Protein AF-A0A352JPI7-F1 (afdb_monomer)

Mean predicted aligned error: 11.84 Å

Foldseek 3Di:
DVQCVPVPRNVVVVVVVCVVVVVVVVVVVVVCCVPPVVVLVVVLPDPLDDPPVLVVVCVVPPDDDDPPVSVVVSNVVNVCSVLQVVLLCLLPPPVDDLDDPSVVSVVVNVVSVVVVVVVVVVVVVCVVVVVVVVVVCCCVPVPVNVDD

Secondary structure (DSSP, 8-state):
-GGGGSTTTGGGGHHHHHHHHHHHHHHHHHHHIIIIIHHHHHHHS--S--HHHHHHHHTT-SS---TTHHHHHHHHHHHHHHHHHHHHHHHH-TTS---THHHHHHHHHHHHHHHHHHHHHHHHHHHHHHHHHHHHHIIIIIIT-S--

pLDDT: mean 80.57, std 12.33, range [48.84, 96.25]

Sequence (148 aa):
MLLRLAPGIGWISRWPLAVVVGSTAGLYMVTYFQSNFLSQLQNTIIPIVDVNRINNLASTSAQGGLTADLWFAAYLGNFVLIFGTLAGLIYFYFSKEHKGALGGAAKVGIYFLMVTFGASFGYTVMSRMSLLIGRLYFLFGDWLHLIK

Solvent-accessible surface area (backbone atoms only — not comparable to full-atom values): 8356 Å² total; per-r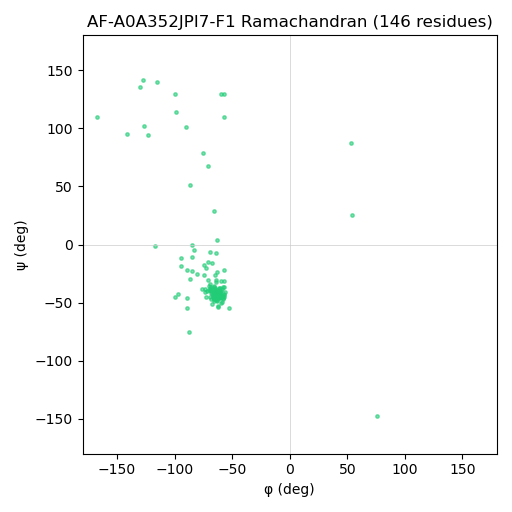esidue (Å²): 110,76,51,57,78,41,89,89,53,31,71,63,44,50,55,62,50,50,51,52,52,51,52,51,50,51,53,48,49,53,49,45,47,64,59,51,50,47,47,52,51,55,68,66,71,54,73,82,79,48,72,66,62,53,55,56,54,63,70,67,48,96,62,95,72,58,86,57,58,59,50,50,51,51,45,50,49,48,50,49,49,54,54,47,50,51,20,38,49,53,48,68,45,81,90,55,83,74,59,66,74,61,30,54,43,19,53,52,12,50,55,52,49,53,52,51,53,51,50,55,54,47,53,57,53,50,53,54,51,51,53,50,50,54,52,48,46,45,48,37,26,77,69,64,62,80,44,132

Structure (mmCIF, N/CA/C/O backbone):
data_AF-A0A352JPI7-F1
#
_entry.id   AF-A0A352JPI7-F1
#
loop_
_atom_site.group_PDB
_atom_site.id
_atom_site.type_symbol
_atom_site.label_atom_id
_atom_site.label_alt_id
_atom_site.label_comp_id
_atom_site.label_asym_id
_atom_site.label_entity_id
_atom_site.label_seq_id
_atom_site.pdbx_PDB_ins_code
_atom_site.Cartn_x
_atom_site.Cartn_y
_atom_site.Cartn_z
_atom_site.occupancy
_atom_site.B_iso_or_equiv
_atom_site.auth_seq_id
_atom_site.auth_comp_id
_atom_site.auth_asym_id
_atom_site.auth_atom_id
_atom_site.pdbx_PDB_model_num
ATOM 1 N N . MET A 1 1 ? -32.573 3.582 12.866 1.00 62.06 1 MET A N 1
ATOM 2 C CA . MET A 1 1 ? -32.238 5.019 12.725 1.00 62.06 1 MET A CA 1
ATOM 3 C C . MET A 1 1 ? -33.405 5.936 13.093 1.00 62.06 1 MET A C 1
ATOM 5 O O . MET A 1 1 ? -33.169 6.885 13.826 1.00 62.06 1 MET A O 1
ATOM 9 N N . LEU A 1 2 ? -34.649 5.624 12.705 1.00 67.81 2 LEU A N 1
ATOM 10 C CA . LEU A 1 2 ? -35.842 6.425 13.049 1.00 67.81 2 LEU A CA 1
ATOM 11 C C . LEU A 1 2 ? -36.082 6.609 14.565 1.00 67.81 2 LEU A C 1
ATOM 13 O O . LEU A 1 2 ? -36.418 7.698 15.006 1.00 67.81 2 LEU A O 1
ATOM 17 N N . LEU A 1 3 ? -35.802 5.594 15.391 1.00 66.12 3 LEU A N 1
ATOM 18 C CA . LEU A 1 3 ? -35.972 5.654 16.856 1.00 66.12 3 LEU A CA 1
ATOM 19 C C . LEU A 1 3 ? -34.987 6.586 17.589 1.00 66.12 3 LEU A C 1
ATOM 21 O O . LEU A 1 3 ? -35.139 6.807 18.785 1.00 66.12 3 LEU A O 1
ATOM 25 N N . ARG A 1 4 ? -33.987 7.149 16.896 1.00 66.19 4 ARG A N 1
ATOM 26 C CA . ARG A 1 4 ? -33.073 8.149 17.476 1.00 66.19 4 ARG A CA 1
ATOM 27 C C . ARG A 1 4 ? -33.741 9.523 17.638 1.00 66.19 4 ARG A C 1
ATOM 29 O O . ARG A 1 4 ? -33.244 10.334 18.408 1.00 66.19 4 ARG A O 1
ATOM 36 N N . LEU A 1 5 ? -34.856 9.766 16.940 1.00 72.94 5 LEU A N 1
ATOM 37 C CA . LEU A 1 5 ? -35.658 10.991 17.056 1.00 72.94 5 LEU A CA 1
ATOM 38 C C . LEU A 1 5 ? -36.462 11.063 18.366 1.00 72.94 5 LEU A C 1
ATOM 40 O O . LEU A 1 5 ? -36.831 12.155 18.781 1.00 72.94 5 LEU A O 1
ATOM 44 N N . ALA A 1 6 ? -36.703 9.931 19.040 1.00 78.62 6 ALA A N 1
ATOM 45 C CA . ALA A 1 6 ? -37.376 9.889 20.336 1.00 78.62 6 ALA A CA 1
ATOM 46 C C . ALA A 1 6 ? -36.336 9.780 21.477 1.00 78.62 6 ALA A C 1
ATOM 48 O O . ALA A 1 6 ? -35.658 8.751 21.586 1.00 78.62 6 ALA A O 1
ATOM 49 N N . PRO A 1 7 ? -36.201 10.797 22.351 1.00 73.00 7 PRO A N 1
ATOM 50 C CA . PRO A 1 7 ? -35.098 10.899 23.316 1.00 73.00 7 PRO A CA 1
ATOM 51 C C . PRO A 1 7 ? -35.057 9.774 24.365 1.00 73.00 7 PRO A C 1
ATOM 53 O O . PRO A 1 7 ? -33.983 9.466 24.873 1.00 73.00 7 PRO A O 1
ATOM 56 N N . GLY A 1 8 ? -36.182 9.106 24.652 1.00 80.50 8 GLY A N 1
ATOM 57 C CA . GLY A 1 8 ? -36.245 8.016 25.638 1.00 80.50 8 GLY A CA 1
ATOM 58 C C . GLY A 1 8 ? -35.869 6.620 25.116 1.00 80.50 8 GLY A C 1
ATOM 59 O O . GLY A 1 8 ? -35.473 5.761 25.898 1.00 80.50 8 GLY A O 1
ATOM 60 N N . ILE A 1 9 ? -35.967 6.369 23.803 1.00 84.12 9 ILE A N 1
ATOM 61 C CA . ILE A 1 9 ? -35.872 5.006 23.224 1.00 84.12 9 ILE A CA 1
ATOM 62 C C . ILE A 1 9 ? -34.658 4.872 22.279 1.00 84.12 9 ILE A C 1
ATOM 64 O O . ILE A 1 9 ? -34.340 3.794 21.773 1.00 84.12 9 ILE A O 1
ATOM 68 N N . GLY A 1 10 ? -33.891 5.950 22.090 1.00 77.69 10 GLY A N 1
ATOM 69 C CA . GLY A 1 10 ? -32.751 5.992 21.169 1.00 77.69 10 GLY A CA 1
ATOM 70 C C . GLY A 1 10 ? -31.651 4.949 21.424 1.00 77.69 10 GLY A C 1
ATOM 71 O O . GLY A 1 10 ? -30.925 4.598 20.486 1.00 77.69 10 GLY A O 1
ATOM 72 N N . TRP A 1 11 ? -31.543 4.406 22.645 1.00 83.44 11 TRP A N 1
ATOM 73 C CA . TRP A 1 11 ? -30.564 3.369 23.003 1.00 83.44 11 TRP A CA 1
ATOM 74 C C . TRP A 1 11 ? -30.783 2.053 22.242 1.00 83.44 11 TRP A C 1
ATOM 76 O O . TRP A 1 11 ? -29.806 1.409 21.861 1.00 83.44 11 TRP A O 1
ATOM 86 N N . ILE A 1 12 ? -32.034 1.707 21.917 1.00 85.88 12 ILE A N 1
ATOM 87 C CA . ILE A 1 12 ? -32.373 0.495 21.155 1.00 85.88 12 ILE A CA 1
ATOM 88 C C . ILE A 1 12 ? -31.781 0.559 19.743 1.00 85.88 12 ILE A C 1
ATOM 90 O O . ILE A 1 12 ? -31.365 -0.457 19.196 1.00 85.88 12 ILE A O 1
ATOM 94 N N . SER A 1 13 ? -31.634 1.759 19.165 1.00 84.38 13 SER A N 1
ATOM 95 C CA . SER A 1 13 ? -31.041 1.913 17.829 1.00 84.38 13 SER A CA 1
ATOM 96 C C . SER A 1 13 ? -29.549 1.559 17.759 1.00 84.38 13 SER A C 1
ATOM 98 O O . SER A 1 13 ? -29.038 1.335 16.661 1.00 84.38 13 SER A O 1
ATOM 100 N N . ARG A 1 14 ? 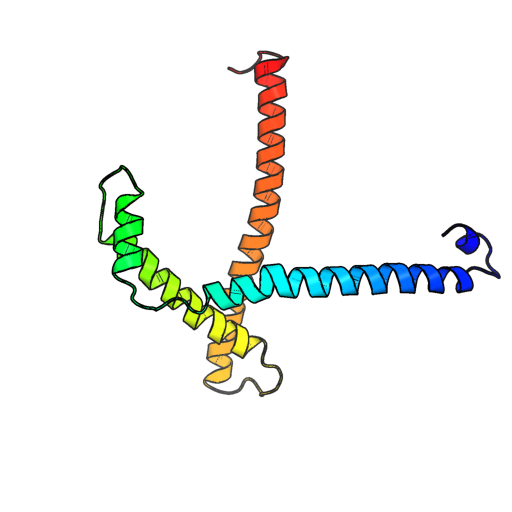-28.857 1.469 18.906 1.00 85.50 14 ARG A N 1
ATOM 101 C CA . ARG A 1 14 ? -27.436 1.096 18.970 1.00 85.50 14 ARG A CA 1
ATOM 102 C C . ARG A 1 14 ? -27.213 -0.378 18.642 1.00 85.50 14 ARG A C 1
ATOM 104 O O . ARG A 1 14 ? -26.191 -0.700 18.052 1.00 85.50 14 ARG A O 1
ATOM 111 N N . TRP A 1 15 ? -28.174 -1.247 18.954 1.00 90.06 15 TRP A N 1
ATOM 112 C CA . TRP A 1 15 ? -28.063 -2.687 18.710 1.00 90.06 15 TRP A CA 1
ATOM 113 C C . TRP A 1 15 ? -28.061 -3.036 17.214 1.00 90.06 15 TRP A C 1
ATOM 115 O O . TRP A 1 15 ? -27.102 -3.665 16.770 1.00 90.06 15 TRP A O 1
ATOM 125 N N . PRO A 1 16 ? -29.017 -2.561 16.388 1.00 89.94 16 PRO A N 1
ATOM 126 C CA . PRO A 1 16 ? -28.947 -2.760 14.943 1.00 89.94 16 PRO A CA 1
ATOM 127 C C . PRO A 1 16 ? -27.694 -2.139 14.320 1.00 89.94 16 PRO A C 1
ATOM 129 O O . PRO A 1 16 ? -27.106 -2.729 13.424 1.00 89.94 16 PRO A O 1
ATOM 132 N N . LEU A 1 17 ? -27.256 -0.967 14.799 1.00 86.69 17 LEU A N 1
ATOM 133 C CA . LEU A 1 17 ? -26.034 -0.329 14.299 1.00 86.69 17 LEU A CA 1
ATOM 134 C C . LEU A 1 17 ? -24.787 -1.157 14.620 1.00 86.69 17 LEU A C 1
ATOM 136 O O . LEU A 1 17 ? -23.947 -1.335 13.744 1.00 86.69 17 LEU A O 1
ATOM 140 N N . ALA A 1 18 ? -24.683 -1.697 15.834 1.00 90.88 18 ALA A N 1
ATOM 141 C CA . ALA A 1 18 ? -23.586 -2.577 16.218 1.00 90.88 18 ALA A CA 1
ATOM 142 C C . ALA A 1 18 ? -23.571 -3.859 15.373 1.00 90.88 18 ALA A C 1
ATOM 144 O O . ALA A 1 18 ? -22.508 -4.265 14.914 1.00 90.88 18 ALA A O 1
ATOM 145 N N . VAL A 1 19 ? -24.740 -4.451 15.100 1.00 93.69 19 VAL A N 1
ATOM 146 C CA . VAL A 1 19 ? -24.852 -5.638 14.237 1.00 93.69 19 VAL A CA 1
ATOM 147 C C . VAL A 1 19 ? -24.456 -5.317 12.798 1.00 93.69 19 VAL A C 1
ATOM 149 O O . VAL A 1 19 ? -23.678 -6.060 12.208 1.00 93.69 19 VAL A O 1
ATOM 152 N N . VAL A 1 20 ? -24.929 -4.207 12.227 1.00 93.12 20 VAL A N 1
ATOM 153 C CA . VAL A 1 20 ? -24.576 -3.809 10.854 1.00 93.12 20 VAL A CA 1
ATOM 154 C C . VAL A 1 20 ? -23.083 -3.506 10.742 1.00 93.12 20 VAL A C 1
ATOM 156 O O . VAL A 1 20 ? -22.428 -4.030 9.847 1.00 93.12 20 VAL A O 1
ATOM 159 N N . VAL A 1 21 ? -22.515 -2.719 11.658 1.00 93.38 21 VAL A N 1
ATOM 160 C CA . VAL A 1 21 ? -21.082 -2.382 11.631 1.00 93.38 21 VAL A CA 1
ATOM 161 C C . VAL A 1 21 ? -20.224 -3.620 11.890 1.00 93.38 21 VAL A C 1
ATOM 163 O O . VAL A 1 21 ? -19.258 -3.836 11.167 1.00 93.38 21 VAL A O 1
ATOM 1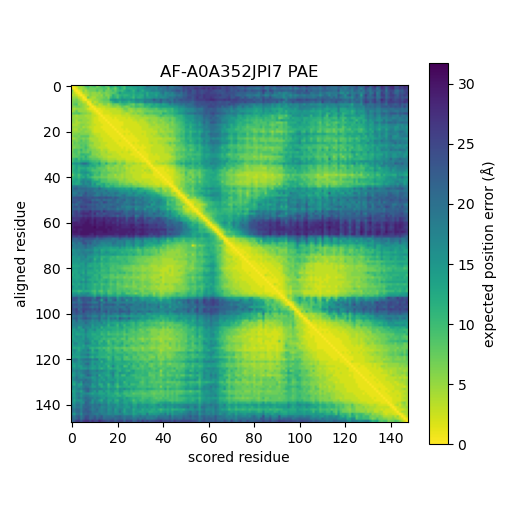66 N N . GLY A 1 22 ? -20.591 -4.459 12.861 1.00 94.94 22 GLY A N 1
ATOM 167 C CA . GLY A 1 22 ? -19.861 -5.683 13.191 1.00 94.94 22 GLY A CA 1
ATOM 168 C C . GLY A 1 22 ? -19.895 -6.716 12.065 1.00 94.94 22 GLY A C 1
ATOM 169 O O . GLY A 1 22 ? -18.847 -7.227 11.676 1.00 94.94 22 GLY A O 1
ATOM 170 N N . SER A 1 23 ? -21.074 -6.975 11.488 1.00 93.81 23 SER A N 1
ATOM 171 C CA . SER A 1 23 ? -21.213 -7.888 10.342 1.00 93.81 23 SER A CA 1
ATOM 172 C C . SER A 1 23 ? -20.455 -7.373 9.123 1.00 93.81 23 SER A C 1
ATOM 174 O O . SER A 1 23 ? -19.696 -8.126 8.522 1.00 93.81 23 SER A O 1
ATOM 176 N N . THR A 1 24 ? -20.581 -6.083 8.808 1.00 94.12 24 THR A N 1
ATOM 177 C CA . THR A 1 24 ? -19.895 -5.458 7.671 1.00 94.12 24 THR A CA 1
ATOM 178 C C . THR A 1 24 ? -18.376 -5.474 7.856 1.00 94.12 24 THR A C 1
ATOM 180 O O . THR A 1 24 ? -17.655 -5.872 6.944 1.00 94.12 24 THR A O 1
ATOM 183 N N . ALA A 1 25 ? -17.869 -5.111 9.038 1.00 92.69 25 ALA A N 1
ATOM 184 C CA . ALA A 1 25 ? -16.438 -5.150 9.340 1.00 92.69 25 ALA A CA 1
ATOM 185 C C . ALA A 1 25 ? -15.876 -6.579 9.296 1.00 92.69 25 ALA A C 1
ATOM 187 O O . ALA A 1 25 ? -14.798 -6.783 8.742 1.00 92.69 25 ALA A O 1
ATOM 188 N N . GLY A 1 26 ? -16.613 -7.567 9.814 1.00 92.25 26 GLY A N 1
ATOM 189 C CA . GLY A 1 26 ? -16.223 -8.977 9.748 1.00 92.25 26 GLY A CA 1
ATOM 190 C C . GLY A 1 26 ? -16.157 -9.504 8.311 1.00 92.25 26 GLY A C 1
ATOM 191 O O . GLY A 1 26 ? -15.165 -10.121 7.925 1.00 92.25 26 GLY A O 1
ATOM 192 N N . LEU A 1 27 ? -17.169 -9.201 7.492 1.00 92.19 27 LEU A N 1
ATOM 193 C CA . LEU A 1 27 ? -17.207 -9.588 6.076 1.00 92.19 27 LEU A CA 1
ATOM 194 C C . LEU A 1 27 ? -16.064 -8.948 5.282 1.00 92.19 27 LEU A C 1
ATOM 196 O O . LEU A 1 27 ? -15.374 -9.637 4.526 1.00 92.19 27 LEU A O 1
ATOM 200 N N . TYR A 1 28 ? -15.819 -7.650 5.486 1.00 90.56 28 TYR A N 1
ATOM 201 C CA . TYR A 1 28 ? -14.691 -6.971 4.855 1.00 90.56 28 TYR A CA 1
ATOM 202 C C . TYR A 1 28 ? -13.360 -7.548 5.323 1.00 90.56 28 TYR A C 1
ATOM 204 O O . TYR A 1 28 ? -12.523 -7.831 4.475 1.00 90.56 28 TYR A O 1
ATOM 212 N N . MET A 1 29 ? -13.166 -7.790 6.621 1.00 91.81 29 MET A N 1
ATOM 213 C CA . MET A 1 29 ? -11.938 -8.393 7.144 1.00 91.81 29 MET A CA 1
ATOM 214 C C . MET A 1 29 ? -11.616 -9.700 6.412 1.00 91.81 29 MET A C 1
ATOM 216 O O . MET A 1 29 ? -10.542 -9.807 5.827 1.00 91.81 29 MET A O 1
ATOM 220 N N . VAL A 1 30 ? -12.554 -10.652 6.362 1.00 91.69 30 VAL A N 1
ATOM 221 C CA . VAL A 1 30 ? -12.341 -11.940 5.674 1.00 91.69 30 VAL A CA 1
ATOM 222 C C . VAL A 1 30 ? -12.051 -11.734 4.188 1.00 91.69 30 VAL A C 1
ATOM 224 O O . VAL A 1 30 ? -11.100 -12.312 3.663 1.00 91.69 30 VAL A O 1
ATOM 227 N N . THR A 1 31 ? -12.813 -10.859 3.529 1.00 86.50 31 THR A N 1
ATOM 228 C CA . THR A 1 31 ? -12.619 -10.548 2.106 1.00 86.50 31 THR A CA 1
ATOM 229 C C . THR A 1 31 ? -11.217 -9.992 1.856 1.00 86.50 31 THR A C 1
ATOM 231 O O . THR A 1 31 ? -10.497 -10.519 1.015 1.00 86.50 31 THR A O 1
ATOM 234 N N . TYR A 1 32 ? -10.780 -8.990 2.626 1.00 87.06 32 TYR A N 1
ATOM 235 C CA . TYR A 1 32 ? -9.450 -8.387 2.505 1.00 87.06 32 TYR A CA 1
ATOM 236 C C . TYR A 1 32 ? -8.326 -9.369 2.858 1.00 87.06 32 TYR A C 1
ATOM 238 O O . TYR A 1 32 ? -7.291 -9.353 2.188 1.00 87.06 32 TYR A O 1
ATOM 246 N N . PHE A 1 33 ? -8.512 -10.243 3.851 1.00 85.62 33 PHE A N 1
ATOM 247 C CA . PHE A 1 33 ? -7.535 -11.285 4.179 1.00 85.62 33 PHE A CA 1
ATOM 248 C C . PHE A 1 33 ? -7.358 -12.274 3.025 1.00 85.62 33 PHE A C 1
ATOM 250 O O . PHE A 1 33 ? -6.234 -12.567 2.616 1.00 85.62 33 PHE A O 1
ATOM 257 N N . GLN A 1 34 ? -8.460 -12.766 2.467 1.00 85.06 34 GLN A N 1
ATOM 258 C CA . GLN A 1 34 ? -8.403 -13.752 1.396 1.00 85.06 34 GLN A CA 1
ATOM 259 C C . GLN A 1 34 ? -7.921 -13.141 0.075 1.00 85.06 34 GLN A C 1
ATOM 261 O O . GLN A 1 34 ? -7.137 -13.769 -0.633 1.00 85.06 34 GLN A O 1
ATOM 266 N N . SER A 1 35 ? -8.363 -11.928 -0.264 1.00 80.00 35 SER A N 1
ATOM 267 C CA . SER A 1 35 ? -8.081 -11.334 -1.573 1.00 80.00 35 SER A CA 1
ATOM 268 C C . SER A 1 35 ? -6.777 -10.543 -1.602 1.00 80.00 35 SER A C 1
ATOM 270 O O . SER A 1 35 ? -5.993 -10.685 -2.536 1.00 80.00 35 SER A O 1
ATOM 272 N N . ASN A 1 36 ? -6.532 -9.696 -0.599 1.00 84.31 36 ASN A N 1
ATOM 273 C CA . ASN A 1 36 ? -5.434 -8.730 -0.621 1.00 84.31 36 ASN A CA 1
ATOM 274 C C . ASN A 1 36 ? -4.231 -9.216 0.181 1.00 84.31 36 ASN A C 1
ATOM 276 O O . ASN A 1 36 ? -3.110 -9.140 -0.305 1.00 84.31 36 ASN A O 1
ATOM 280 N N . PHE A 1 37 ? -4.439 -9.746 1.385 1.00 84.06 37 PHE A N 1
ATOM 281 C CA . PHE A 1 37 ? -3.321 -10.216 2.202 1.00 84.06 37 PHE A CA 1
ATOM 282 C C . PHE A 1 37 ? -2.674 -11.469 1.602 1.00 84.06 37 PHE A C 1
ATOM 284 O O . PHE A 1 37 ? -1.454 -11.525 1.460 1.00 84.06 37 PHE A O 1
ATOM 291 N N . LEU A 1 38 ? -3.481 -12.446 1.174 1.00 85.94 38 LEU A N 1
ATOM 292 C CA . LEU A 1 38 ? -2.954 -13.674 0.578 1.00 85.94 38 LEU A CA 1
ATOM 293 C C . LEU A 1 38 ? -2.233 -13.413 -0.754 1.00 85.94 38 LEU A C 1
ATOM 295 O O . LEU A 1 38 ? -1.165 -13.973 -0.985 1.00 85.94 38 LEU A O 1
ATOM 299 N N . SER A 1 39 ? -2.761 -12.519 -1.596 1.00 85.50 39 S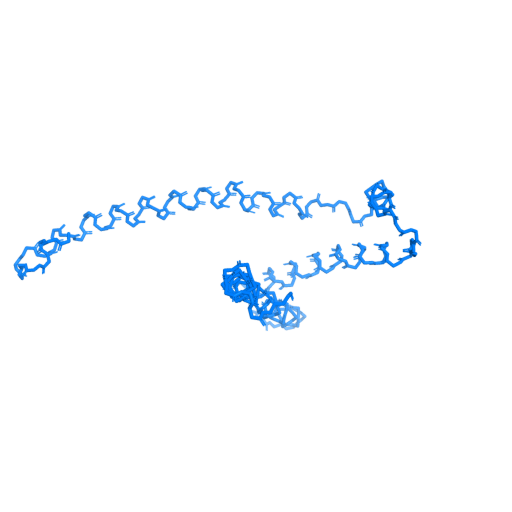ER A N 1
ATOM 300 C CA . SER A 1 39 ? -2.087 -12.127 -2.841 1.00 85.50 39 SER A CA 1
ATOM 301 C C . SER A 1 39 ? -0.804 -11.335 -2.584 1.00 85.50 39 SER A C 1
ATOM 303 O O . SER A 1 39 ? 0.195 -11.565 -3.259 1.00 85.50 39 SER A O 1
ATOM 305 N N . GLN A 1 40 ? -0.773 -10.457 -1.576 1.00 83.62 40 GLN A N 1
ATOM 306 C CA . GLN A 1 40 ? 0.449 -9.746 -1.177 1.00 83.62 40 GLN A CA 1
ATOM 307 C C . GLN A 1 40 ? 1.524 -10.698 -0.642 1.00 83.62 40 GLN A C 1
ATOM 309 O O . GLN A 1 40 ? 2.696 -10.550 -0.993 1.00 83.62 40 GLN A O 1
ATOM 314 N N . LEU A 1 41 ? 1.139 -11.708 0.144 1.00 85.50 41 LEU A N 1
ATOM 315 C CA . LEU A 1 41 ? 2.059 -12.758 0.583 1.00 85.50 41 LEU A CA 1
ATOM 316 C C . LEU A 1 41 ? 2.598 -13.562 -0.601 1.00 85.50 41 LEU A C 1
ATOM 318 O O . LEU A 1 41 ? 3.810 -13.713 -0.723 1.00 85.50 41 LEU A O 1
ATOM 322 N N . GLN A 1 42 ? 1.726 -14.020 -1.502 1.00 83.81 42 GLN A N 1
ATOM 323 C CA . GLN A 1 42 ? 2.139 -14.744 -2.710 1.00 83.81 42 GLN A CA 1
ATOM 324 C C . GLN A 1 42 ? 3.105 -13.914 -3.566 1.00 83.81 42 GLN A C 1
ATOM 326 O O . GLN A 1 42 ? 4.136 -14.423 -3.995 1.00 83.81 42 GLN A O 1
ATOM 331 N N . ASN A 1 43 ? 2.826 -12.620 -3.741 1.00 79.81 43 ASN A N 1
ATOM 332 C CA . ASN A 1 43 ? 3.680 -11.697 -4.492 1.00 79.81 43 ASN A CA 1
ATOM 333 C C . ASN A 1 43 ? 5.000 -11.357 -3.780 1.00 79.81 43 ASN A C 1
ATOM 335 O O . ASN A 1 43 ? 5.911 -10.831 -4.411 1.00 79.81 43 ASN A O 1
ATOM 339 N N . THR A 1 44 ? 5.125 -11.656 -2.486 1.00 80.94 44 THR A N 1
ATOM 340 C CA . THR A 1 44 ? 6.383 -11.507 -1.738 1.00 80.94 44 THR A CA 1
ATOM 341 C C . THR A 1 44 ? 7.233 -12.783 -1.806 1.00 80.94 44 THR A C 1
ATOM 343 O O . THR A 1 44 ? 8.453 -12.716 -1.677 1.00 80.94 44 THR A O 1
ATOM 346 N N . ILE A 1 45 ? 6.624 -13.943 -2.085 1.00 79.25 45 ILE A N 1
ATOM 347 C CA . ILE A 1 45 ? 7.313 -15.226 -2.324 1.00 79.25 45 ILE A CA 1
ATOM 348 C C . ILE A 1 45 ? 7.699 -15.320 -3.813 1.00 79.25 45 ILE A C 1
ATOM 350 O O . ILE A 1 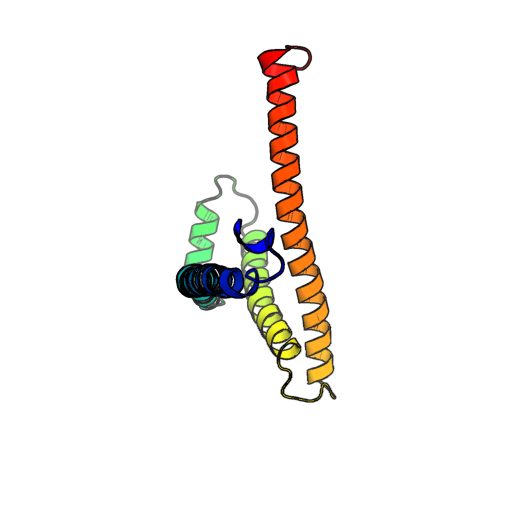45 ? 7.373 -16.277 -4.512 1.00 79.25 45 ILE A O 1
ATOM 354 N N . ILE A 1 46 ? 8.361 -14.288 -4.339 1.00 70.31 46 ILE A N 1
ATOM 355 C CA . ILE A 1 46 ? 8.921 -14.324 -5.694 1.00 70.31 46 ILE A CA 1
ATOM 356 C C . ILE A 1 46 ? 10.419 -14.633 -5.581 1.00 70.31 46 ILE A C 1
ATOM 358 O O . ILE A 1 46 ? 11.115 -13.978 -4.801 1.00 70.31 46 ILE A O 1
ATOM 362 N N . PRO A 1 47 ? 10.944 -15.619 -6.336 1.00 68.44 47 PRO A N 1
ATOM 363 C CA . PRO A 1 47 ? 12.378 -15.875 -6.388 1.00 68.44 47 PRO A CA 1
ATOM 364 C C . PRO A 1 47 ? 13.141 -14.620 -6.829 1.00 68.44 47 PRO A C 1
ATOM 366 O O . PRO A 1 47 ? 12.821 -13.999 -7.840 1.00 68.44 47 PRO A O 1
ATOM 369 N N . ILE A 1 48 ? 14.168 -14.261 -6.051 1.00 66.19 48 ILE A N 1
ATOM 370 C CA . ILE A 1 48 ? 14.963 -13.031 -6.222 1.00 66.19 48 ILE A CA 1
ATOM 371 C C . ILE A 1 48 ? 15.585 -12.966 -7.622 1.00 66.19 48 ILE A C 1
ATOM 373 O O . ILE A 1 48 ? 15.660 -11.895 -8.223 1.00 66.19 48 ILE A O 1
ATOM 377 N N . VAL A 1 49 ? 15.992 -14.128 -8.139 1.00 66.94 49 VAL A N 1
ATOM 378 C CA . VAL A 1 49 ? 16.570 -14.302 -9.468 1.00 66.94 49 VAL A CA 1
ATOM 379 C C . VAL A 1 49 ? 15.780 -15.384 -10.190 1.00 66.94 49 VAL A C 1
ATOM 381 O O . VAL A 1 49 ? 15.957 -16.571 -9.933 1.00 66.94 49 VAL A O 1
ATOM 384 N N . ASP A 1 50 ? 14.896 -14.963 -11.089 1.00 66.88 50 ASP A N 1
ATOM 385 C CA . ASP A 1 50 ? 14.156 -15.861 -11.970 1.00 66.88 50 ASP A CA 1
ATOM 386 C C . ASP A 1 50 ? 14.412 -15.465 -13.420 1.00 66.88 50 ASP A C 1
ATOM 388 O O . ASP A 1 50 ? 13.770 -14.579 -13.989 1.00 66.88 50 ASP A O 1
ATOM 392 N N . VAL A 1 51 ? 15.400 -16.136 -14.008 1.00 65.12 51 VAL A N 1
ATOM 393 C CA . VAL A 1 51 ? 15.837 -15.921 -15.391 1.00 65.12 51 VAL A CA 1
ATOM 394 C C . VAL A 1 51 ? 14.681 -16.172 -16.367 1.00 65.12 51 VAL A C 1
ATOM 396 O O . VAL A 1 51 ? 14.562 -15.481 -17.377 1.00 65.12 51 VAL A O 1
ATOM 399 N N . ASN A 1 52 ? 13.765 -17.090 -16.042 1.00 67.50 52 ASN A N 1
ATOM 400 C CA . ASN A 1 52 ? 12.626 -17.408 -16.897 1.00 67.50 52 ASN A CA 1
ATOM 401 C C . ASN A 1 52 ? 11.574 -16.293 -16.863 1.00 67.50 52 ASN A C 1
ATOM 403 O O . ASN A 1 52 ? 11.061 -15.920 -17.917 1.00 67.50 52 ASN A O 1
ATOM 407 N N . ARG A 1 53 ? 11.279 -15.695 -15.700 1.00 63.81 53 ARG A N 1
ATOM 408 C CA . ARG A 1 53 ? 10.354 -14.542 -15.616 1.00 63.81 53 ARG A CA 1
ATOM 409 C C . ARG A 1 53 ? 10.847 -13.341 -16.416 1.00 63.81 53 ARG A C 1
ATOM 411 O O . ARG A 1 53 ? 10.047 -12.701 -17.092 1.00 63.81 53 ARG A O 1
ATOM 418 N N . ILE A 1 54 ? 12.145 -13.049 -16.364 1.00 61.34 54 ILE A N 1
ATOM 419 C CA . ILE A 1 54 ? 12.702 -11.875 -17.046 1.00 61.34 54 ILE A CA 1
ATOM 420 C C . ILE A 1 54 ? 12.748 -12.093 -18.566 1.00 61.34 54 ILE A C 1
ATOM 422 O O . ILE A 1 54 ? 12.380 -11.196 -19.326 1.00 61.34 54 ILE A O 1
ATOM 426 N N . ASN A 1 55 ? 13.074 -13.310 -19.014 1.00 63.88 55 ASN A N 1
ATOM 427 C CA . ASN A 1 55 ? 13.012 -13.679 -20.431 1.00 63.88 55 ASN A CA 1
ATOM 428 C C . ASN A 1 55 ? 11.584 -13.578 -21.009 1.00 63.88 55 ASN A C 1
ATOM 430 O O . ASN A 1 55 ? 11.420 -13.113 -22.133 1.00 63.88 55 ASN A O 1
ATOM 434 N N . ASN A 1 56 ? 10.551 -13.939 -20.236 1.00 63.25 56 ASN A N 1
ATOM 435 C CA . ASN A 1 56 ? 9.144 -13.814 -20.654 1.00 63.25 56 ASN A CA 1
ATOM 436 C C . ASN A 1 56 ? 8.620 -12.358 -20.635 1.00 63.25 56 ASN A C 1
ATOM 438 O O . ASN A 1 56 ? 7.699 -12.003 -21.377 1.00 63.25 56 ASN A O 1
ATOM 442 N N . LEU A 1 57 ? 9.204 -11.490 -19.802 1.00 60.84 57 LEU A N 1
ATOM 443 C CA . LEU A 1 57 ? 8.878 -10.060 -19.775 1.00 60.84 57 LEU A CA 1
ATOM 444 C C . LEU A 1 57 ? 9.511 -9.330 -20.970 1.00 60.84 57 LEU A C 1
ATOM 446 O O . LEU A 1 57 ? 8.853 -8.509 -21.608 1.00 60.84 57 LEU A O 1
ATOM 450 N N . ALA A 1 58 ? 10.739 -9.712 -21.334 1.00 57.12 58 ALA A N 1
ATOM 451 C CA . ALA A 1 58 ? 11.440 -9.220 -22.520 1.00 57.12 58 ALA A CA 1
ATOM 452 C C . ALA A 1 58 ? 10.755 -9.618 -23.844 1.00 57.12 58 ALA A C 1
ATOM 454 O O . ALA A 1 58 ? 10.880 -8.898 -24.831 1.00 57.12 58 ALA A O 1
ATOM 455 N N . SER A 1 59 ? 10.003 -10.726 -23.877 1.00 53.47 59 SER A N 1
ATOM 456 C CA . SER A 1 59 ? 9.252 -11.163 -25.065 1.00 53.47 59 SER A CA 1
ATOM 457 C C . SER A 1 59 ? 7.870 -10.514 -25.222 1.00 53.47 59 SER A C 1
ATOM 459 O O . SER A 1 59 ? 7.257 -10.660 -26.275 1.00 53.47 59 SER A O 1
ATOM 461 N N . THR A 1 60 ? 7.362 -9.808 -24.203 1.00 55.78 60 THR A N 1
ATOM 462 C CA . THR A 1 60 ? 6.021 -9.180 -24.230 1.00 55.78 60 THR A CA 1
ATOM 463 C C . THR A 1 60 ? 6.060 -7.713 -2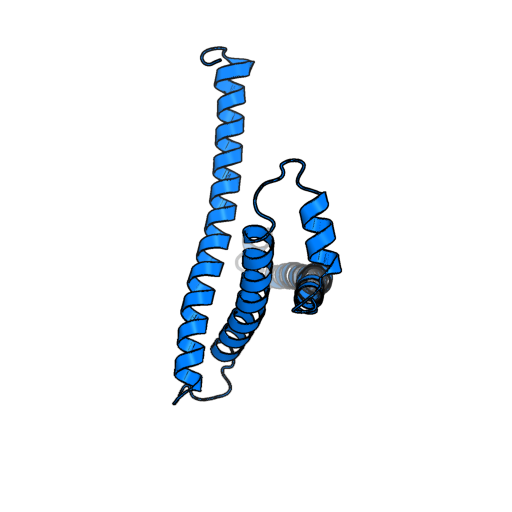4.682 1.00 55.78 60 THR A C 1
ATOM 465 O O . THR A 1 60 ? 5.054 -7.164 -25.128 1.00 55.78 60 THR A O 1
ATOM 468 N N . SER A 1 61 ? 7.224 -7.064 -24.638 1.00 53.34 61 SER A N 1
ATOM 469 C CA . SER A 1 61 ? 7.422 -5.729 -25.204 1.00 53.34 61 SER A CA 1
ATOM 470 C C . SER A 1 61 ? 7.865 -5.837 -26.663 1.00 53.34 61 SER A C 1
ATOM 472 O O . SER A 1 61 ? 9.040 -6.057 -26.947 1.00 53.34 61 SER A O 1
ATOM 474 N N . ALA A 1 62 ? 6.930 -5.633 -27.595 1.00 51.22 62 ALA A N 1
ATOM 475 C CA . ALA A 1 62 ? 7.152 -5.562 -29.046 1.00 51.22 62 ALA A CA 1
ATOM 476 C C . ALA A 1 62 ? 8.000 -4.349 -29.503 1.00 51.22 62 ALA A C 1
ATOM 478 O O . ALA A 1 62 ? 7.850 -3.849 -30.616 1.00 51.22 62 ALA A O 1
ATOM 479 N N . GLN A 1 63 ? 8.903 -3.859 -28.659 1.00 51.06 63 GLN A N 1
ATOM 480 C CA . GLN A 1 63 ? 9.824 -2.786 -28.985 1.00 51.06 63 GLN A CA 1
ATOM 481 C C . GLN A 1 63 ? 11.166 -3.123 -28.343 1.00 51.06 63 GLN A C 1
ATOM 483 O O . GLN A 1 63 ? 11.389 -2.911 -27.155 1.00 51.06 63 GLN A O 1
ATOM 488 N N . GLY A 1 64 ? 12.031 -3.745 -29.146 1.00 53.97 64 GLY A N 1
ATOM 489 C CA . GLY A 1 64 ? 13.394 -4.079 -28.763 1.00 53.97 64 GLY A CA 1
ATOM 490 C C . GLY A 1 64 ? 14.151 -2.821 -28.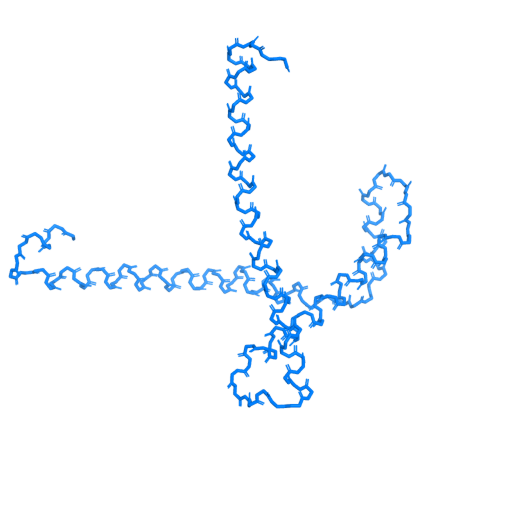348 1.00 53.97 64 GLY A C 1
ATOM 491 O O . GLY A 1 64 ? 14.464 -1.974 -29.181 1.00 53.97 64 GLY A O 1
ATOM 492 N N . GLY A 1 65 ? 14.433 -2.713 -27.054 1.00 48.84 65 GLY A N 1
ATOM 493 C CA . GLY A 1 65 ? 15.201 -1.630 -26.456 1.00 48.84 65 GLY A CA 1
ATOM 494 C C . GLY A 1 65 ? 15.587 -1.982 -25.020 1.00 48.84 65 GLY A C 1
ATOM 495 O O . GLY A 1 65 ? 14.728 -2.060 -24.154 1.00 48.84 65 GLY A O 1
ATOM 496 N N . LEU A 1 66 ? 16.887 -2.228 -24.819 1.00 54.28 66 LEU A N 1
ATOM 497 C CA . LEU A 1 66 ? 17.608 -2.530 -23.571 1.00 54.28 66 LEU A CA 1
ATOM 498 C C . LEU A 1 66 ? 17.082 -3.682 -22.695 1.00 54.28 66 LEU A C 1
ATOM 500 O O . LEU A 1 66 ? 16.458 -3.512 -21.649 1.00 54.28 66 LEU A O 1
ATOM 504 N N . THR A 1 67 ? 17.570 -4.878 -23.022 1.00 62.94 67 THR A N 1
ATOM 505 C CA . THR A 1 67 ? 17.631 -6.044 -22.128 1.00 62.94 67 THR A CA 1
ATOM 506 C C . THR A 1 67 ? 18.529 -5.839 -20.898 1.00 62.94 67 THR A C 1
ATOM 508 O O . THR A 1 67 ? 18.697 -6.768 -20.131 1.00 62.94 67 THR A O 1
ATOM 511 N N . ALA A 1 68 ? 19.121 -4.667 -20.661 1.00 62.66 68 ALA A N 1
ATOM 512 C CA . ALA A 1 68 ? 19.829 -4.375 -19.409 1.00 62.66 68 ALA A CA 1
ATOM 513 C C . ALA A 1 68 ? 18.934 -3.605 -18.423 1.00 62.66 68 ALA A C 1
ATOM 515 O O . ALA A 1 68 ? 18.868 -3.959 -17.246 1.00 62.66 68 ALA A O 1
ATOM 516 N N . ASP A 1 69 ? 18.176 -2.620 -18.913 1.00 67.69 69 ASP A N 1
ATOM 517 C CA . ASP A 1 69 ? 17.341 -1.743 -18.083 1.00 67.69 69 ASP A CA 1
ATOM 518 C C . ASP A 1 69 ? 16.161 -2.492 -17.458 1.00 67.69 69 ASP A C 1
ATOM 520 O O . ASP A 1 69 ? 15.860 -2.311 -16.279 1.00 67.69 69 ASP A O 1
ATOM 524 N N . LEU A 1 70 ? 15.532 -3.400 -18.213 1.00 68.50 70 LEU A N 1
ATOM 525 C CA . LEU A 1 70 ? 14.434 -4.237 -17.714 1.00 68.50 70 LEU A CA 1
ATOM 526 C C . LEU A 1 70 ? 14.898 -5.209 -16.622 1.00 68.50 70 LEU A C 1
ATOM 528 O O . LEU A 1 70 ? 14.179 -5.459 -15.654 1.00 68.50 70 LEU A O 1
ATOM 532 N N . TRP A 1 71 ? 16.115 -5.735 -16.761 1.00 68.88 71 TRP A N 1
ATOM 533 C CA . TRP A 1 71 ? 16.705 -6.650 -15.788 1.00 68.88 71 TRP A CA 1
ATOM 534 C C . TRP A 1 71 ? 17.102 -5.879 -14.533 1.00 68.88 71 TRP A C 1
ATOM 536 O O . TRP A 1 71 ? 16.750 -6.288 -13.429 1.00 68.88 71 TRP A O 1
ATOM 546 N N . PHE A 1 72 ? 17.742 -4.719 -14.694 1.00 73.06 72 PHE A N 1
ATOM 547 C CA . PHE A 1 72 ? 18.071 -3.830 -13.585 1.00 73.06 72 PHE A CA 1
ATOM 548 C C . PHE A 1 72 ? 16.822 -3.396 -12.809 1.00 73.06 72 PHE A C 1
ATOM 550 O O . PHE A 1 72 ? 16.799 -3.518 -11.586 1.00 73.06 72 PHE A O 1
ATOM 557 N N . ALA A 1 73 ? 15.760 -2.969 -13.497 1.00 75.19 73 ALA A N 1
ATOM 558 C CA . ALA A 1 73 ? 14.508 -2.564 -12.865 1.00 75.19 73 ALA A CA 1
ATOM 559 C C . ALA A 1 73 ? 13.825 -3.721 -12.116 1.00 75.19 73 ALA A C 1
ATOM 561 O O . ALA A 1 73 ? 13.339 -3.521 -11.002 1.00 75.19 73 ALA A O 1
ATOM 562 N N . ALA A 1 74 ? 13.824 -4.934 -12.682 1.00 73.62 74 ALA A N 1
ATOM 563 C CA . ALA A 1 74 ? 13.253 -6.112 -12.030 1.00 73.62 74 ALA A CA 1
ATOM 564 C C . ALA A 1 74 ? 14.028 -6.501 -10.759 1.00 73.62 74 ALA A C 1
ATOM 566 O O . ALA A 1 74 ? 13.425 -6.699 -9.701 1.00 73.62 74 ALA A O 1
ATOM 567 N N . TYR A 1 75 ? 15.363 -6.554 -10.830 1.00 79.50 75 TYR A N 1
ATOM 568 C CA . TYR A 1 75 ? 16.194 -6.851 -9.661 1.00 79.50 75 TYR A CA 1
ATOM 569 C C . TYR A 1 75 ? 16.082 -5.761 -8.595 1.00 79.50 75 TYR A C 1
ATOM 571 O O . TYR A 1 75 ? 15.906 -6.074 -7.417 1.00 79.50 75 TYR A O 1
ATOM 579 N N . LEU A 1 76 ? 16.121 -4.486 -8.994 1.00 84.12 76 LEU A N 1
ATOM 580 C CA . LEU A 1 76 ? 15.948 -3.358 -8.083 1.00 84.12 76 LEU A CA 1
ATOM 581 C C . LEU A 1 76 ? 14.574 -3.406 -7.404 1.00 84.12 76 LEU A C 1
ATOM 583 O O . LEU A 1 76 ? 14.500 -3.241 -6.190 1.00 84.12 76 LEU A O 1
ATOM 587 N N . GLY A 1 77 ? 13.508 -3.705 -8.149 1.00 83.75 77 GLY A N 1
ATOM 588 C CA . GLY A 1 77 ? 12.162 -3.887 -7.605 1.00 83.75 77 GLY A CA 1
ATOM 589 C C . GLY A 1 77 ? 12.095 -4.989 -6.546 1.00 83.75 77 GLY A C 1
ATOM 590 O O . GLY A 1 77 ? 11.560 -4.761 -5.462 1.00 83.75 77 GLY A O 1
ATOM 591 N N . ASN A 1 78 ? 12.704 -6.149 -6.808 1.00 84.06 78 ASN A N 1
ATOM 592 C CA . ASN A 1 78 ? 12.761 -7.257 -5.848 1.00 84.06 78 ASN A CA 1
ATOM 593 C C . ASN A 1 78 ? 13.548 -6.884 -4.579 1.00 84.06 78 ASN A C 1
ATOM 595 O O . ASN A 1 78 ? 13.103 -7.175 -3.467 1.00 84.06 78 ASN A O 1
ATOM 599 N N . PHE A 1 79 ? 14.689 -6.201 -4.717 1.00 85.62 79 PHE A N 1
ATOM 600 C CA . PHE A 1 79 ? 15.453 -5.710 -3.565 1.00 85.62 79 PHE A CA 1
ATOM 601 C C . PHE A 1 79 ? 14.667 -4.678 -2.758 1.00 85.62 79 PHE A C 1
ATOM 603 O O . PHE A 1 79 ? 14.610 -4.771 -1.533 1.00 85.62 79 PHE A O 1
ATOM 610 N N . VAL A 1 80 ? 14.031 -3.722 -3.434 1.00 88.06 80 VAL A N 1
ATOM 611 C CA . VAL A 1 80 ? 13.174 -2.710 -2.809 1.00 88.06 80 VAL A CA 1
ATOM 612 C C . VAL A 1 80 ? 12.015 -3.368 -2.060 1.00 88.06 80 VAL A C 1
ATOM 614 O O . VAL A 1 80 ? 11.706 -2.946 -0.949 1.00 88.06 80 VAL A O 1
ATOM 617 N N . LEU A 1 81 ? 11.417 -4.427 -2.610 1.00 87.12 81 LEU A N 1
ATOM 618 C CA . LEU A 1 81 ? 10.372 -5.198 -1.940 1.00 87.12 81 LEU A CA 1
ATOM 619 C C . LEU A 1 81 ? 10.913 -5.841 -0.657 1.00 87.12 81 LEU A C 1
ATOM 621 O O . LEU A 1 81 ? 10.353 -5.616 0.414 1.00 87.12 81 LEU A O 1
ATOM 625 N N . ILE A 1 82 ? 12.024 -6.577 -0.719 1.00 86.88 82 ILE A N 1
ATOM 626 C CA . ILE A 1 82 ? 12.598 -7.262 0.453 1.00 86.88 82 ILE A CA 1
ATOM 627 C C . ILE A 1 82 ? 13.026 -6.266 1.536 1.00 86.88 82 ILE A C 1
ATOM 629 O O . ILE A 1 82 ? 12.610 -6.373 2.690 1.00 86.88 82 ILE A O 1
ATOM 633 N N . PHE A 1 83 ? 13.845 -5.276 1.183 1.00 88.56 83 PHE A N 1
ATOM 634 C CA . PHE A 1 83 ? 14.343 -4.306 2.156 1.00 88.56 83 PHE A CA 1
ATOM 635 C C . PHE A 1 83 ? 13.238 -3.370 2.653 1.00 88.56 83 PHE A C 1
ATOM 637 O O . PHE A 1 83 ? 13.203 -3.058 3.841 1.00 88.56 83 PHE A O 1
ATOM 644 N N . GLY A 1 84 ? 12.315 -2.960 1.782 1.00 87.69 84 GLY A N 1
ATOM 645 C CA . GLY A 1 84 ? 11.180 -2.109 2.135 1.00 87.69 84 GLY A CA 1
ATOM 646 C C . GLY A 1 84 ? 10.205 -2.801 3.086 1.00 87.69 84 GLY A C 1
ATOM 647 O O . GLY A 1 84 ? 9.825 -2.220 4.103 1.00 87.69 84 GLY A O 1
ATOM 648 N N . THR A 1 85 ? 9.853 -4.062 2.813 1.00 87.19 85 THR A N 1
ATOM 649 C CA . THR A 1 85 ? 8.988 -4.862 3.698 1.00 87.19 85 THR A CA 1
ATOM 650 C C . THR A 1 85 ? 9.650 -5.134 5.046 1.00 87.19 85 THR A C 1
ATOM 652 O O . THR A 1 85 ? 9.015 -4.909 6.076 1.00 87.19 85 THR A O 1
ATOM 655 N N . LEU A 1 86 ? 10.930 -5.530 5.076 1.00 88.00 86 LEU A N 1
ATOM 656 C CA . LEU A 1 86 ? 11.675 -5.733 6.326 1.00 88.00 86 LEU A CA 1
ATOM 657 C C . LEU A 1 86 ? 11.793 -4.439 7.140 1.00 88.00 86 LEU A C 1
ATOM 659 O O . LEU A 1 86 ? 11.523 -4.450 8.339 1.00 88.00 86 LEU A O 1
ATOM 663 N N . ALA A 1 87 ? 12.143 -3.315 6.509 1.00 87.25 87 ALA A N 1
ATOM 664 C CA . ALA A 1 87 ? 12.234 -2.022 7.186 1.00 87.25 87 ALA A CA 1
ATOM 665 C C . ALA A 1 87 ? 10.869 -1.553 7.724 1.00 87.25 87 ALA A C 1
ATOM 667 O O . ALA A 1 87 ? 10.791 -1.039 8.840 1.00 87.25 87 ALA A O 1
ATOM 668 N N . GLY A 1 88 ? 9.789 -1.772 6.966 1.00 85.75 88 GLY A N 1
ATOM 669 C CA . GLY A 1 88 ? 8.419 -1.490 7.400 1.00 85.75 88 GLY A CA 1
ATOM 670 C C . GLY A 1 88 ? 7.979 -2.357 8.585 1.00 85.75 88 GLY A C 1
ATOM 671 O O . GLY A 1 88 ? 7.425 -1.837 9.552 1.00 85.75 88 GLY A O 1
ATOM 672 N N . LEU A 1 89 ? 8.282 -3.660 8.552 1.00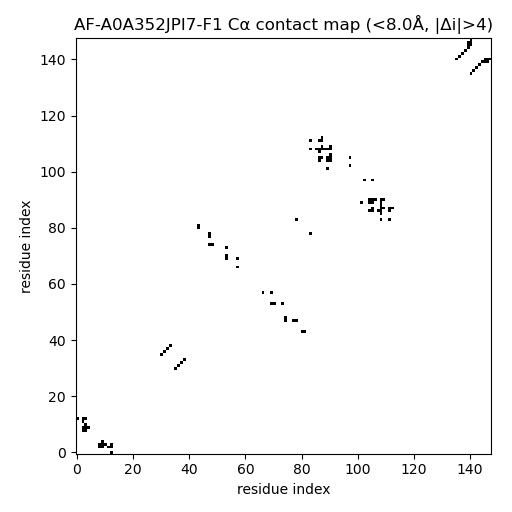 86.44 89 LEU A N 1
ATOM 673 C CA . LEU A 1 89 ? 8.044 -4.583 9.667 1.00 86.44 89 LEU A CA 1
ATOM 674 C C . LEU A 1 89 ? 8.811 -4.152 10.918 1.00 86.44 89 LEU A C 1
ATOM 676 O O . LEU A 1 89 ? 8.223 -4.105 11.992 1.00 86.44 89 LEU A O 1
ATOM 680 N N . ILE A 1 90 ? 10.089 -3.785 10.779 1.00 85.31 90 ILE A N 1
ATOM 681 C CA . ILE A 1 90 ? 10.914 -3.288 11.889 1.00 85.31 90 ILE A CA 1
ATOM 682 C C . ILE A 1 90 ? 10.319 -2.003 12.480 1.00 85.31 90 ILE A C 1
ATOM 684 O O . ILE A 1 90 ? 10.288 -1.868 13.699 1.00 85.31 90 ILE A O 1
ATOM 688 N N . TYR A 1 91 ? 9.808 -1.090 11.648 1.00 83.50 91 TYR A N 1
ATOM 689 C CA . TYR A 1 91 ? 9.145 0.130 12.117 1.00 83.50 91 TYR A CA 1
ATOM 690 C C . TYR A 1 91 ? 7.852 -0.147 12.906 1.00 83.50 91 TYR A C 1
ATOM 692 O O . TYR A 1 91 ? 7.624 0.470 13.945 1.00 83.50 91 TYR A O 1
ATOM 700 N N . PHE A 1 92 ? 7.008 -1.074 12.441 1.00 82.69 92 PHE A N 1
ATOM 701 C CA . PHE A 1 92 ? 5.757 -1.430 13.125 1.00 82.69 92 PHE A CA 1
ATOM 702 C C . PHE A 1 92 ? 5.936 -2.443 14.261 1.00 82.69 92 PHE A C 1
ATOM 704 O O . PHE A 1 92 ? 4.979 -2.744 14.979 1.00 82.69 92 PHE A O 1
ATOM 711 N N . TYR A 1 93 ? 7.143 -2.974 14.457 1.00 83.56 93 TYR A N 1
ATOM 712 C CA . TYR A 1 93 ? 7.442 -3.888 15.548 1.00 83.56 93 TYR A CA 1
ATOM 713 C C . TYR A 1 93 ? 7.556 -3.120 16.873 1.00 83.56 93 TYR A C 1
ATOM 715 O O . TYR A 1 93 ? 8.639 -2.858 17.393 1.00 83.56 93 TYR A O 1
ATOM 723 N N . PHE A 1 94 ? 6.402 -2.779 17.451 1.00 62.44 94 PHE A N 1
ATOM 724 C CA . PHE A 1 94 ? 6.276 -2.016 18.700 1.00 62.44 94 PHE A CA 1
ATOM 725 C C . PHE A 1 94 ? 6.844 -2.727 19.945 1.00 62.44 94 PHE A C 1
ATOM 727 O O . PHE A 1 94 ? 6.925 -2.124 21.012 1.00 62.44 94 PHE A O 1
ATOM 734 N N . SER A 1 95 ? 7.253 -3.997 19.841 1.00 64.81 95 SER A N 1
ATOM 735 C CA . SER A 1 95 ? 7.718 -4.810 20.975 1.00 64.81 95 SER A CA 1
ATOM 736 C C . SER A 1 95 ? 9.201 -4.641 21.339 1.00 64.81 95 SER A C 1
ATOM 738 O O . SER A 1 95 ? 9.664 -5.283 22.283 1.00 64.81 95 SER A O 1
ATOM 740 N N . LYS A 1 96 ? 9.977 -3.810 20.630 1.00 61.91 96 LYS A N 1
ATOM 741 C CA . LYS A 1 96 ? 11.379 -3.513 20.981 1.00 61.91 96 LYS A CA 1
ATOM 742 C C . LYS A 1 96 ? 11.625 -2.007 21.012 1.00 61.91 96 LYS A C 1
ATOM 744 O O . LYS A 1 96 ? 11.207 -1.287 20.114 1.00 61.91 96 LYS A O 1
ATOM 749 N N . GLU A 1 97 ? 12.336 -1.534 22.040 1.00 67.69 97 GLU A N 1
ATOM 750 C CA . GLU A 1 97 ? 12.791 -0.142 22.092 1.00 67.69 97 GLU A CA 1
ATOM 751 C C . GLU A 1 97 ? 13.691 0.164 20.887 1.00 67.69 97 GLU A C 1
ATOM 753 O O . GLU A 1 97 ? 14.659 -0.550 20.618 1.00 67.69 97 GLU A O 1
ATOM 758 N N . HIS A 1 98 ? 13.393 1.258 20.185 1.00 57.75 98 HIS A N 1
ATOM 759 C CA . HIS A 1 98 ? 14.144 1.752 19.031 1.00 57.75 98 HIS A CA 1
ATOM 760 C C . HIS A 1 98 ? 15.521 2.323 19.432 1.00 57.75 98 HIS A C 1
ATOM 762 O O . HIS A 1 98 ? 15.760 3.526 19.322 1.00 57.75 98 HIS A O 1
ATOM 768 N N . LYS A 1 99 ? 16.448 1.480 19.899 1.00 64.12 99 LYS A N 1
ATOM 769 C CA . LYS A 1 99 ? 17.843 1.857 20.200 1.00 64.12 99 LYS A CA 1
ATOM 770 C C . LYS A 1 99 ? 18.829 1.122 19.282 1.00 64.12 99 LYS A C 1
ATOM 772 O O . LYS A 1 99 ? 18.673 -0.062 18.997 1.00 64.12 99 LYS A O 1
ATOM 777 N N . GLY A 1 100 ? 19.861 1.834 18.821 1.00 73.25 100 GLY A N 1
ATOM 778 C CA . GLY A 1 100 ? 20.944 1.284 17.990 1.00 73.25 100 GLY A CA 1
ATOM 779 C C . GLY A 1 100 ? 20.563 1.033 16.522 1.00 73.25 100 GLY A C 1
ATOM 780 O O . GLY A 1 100 ? 19.745 1.755 15.952 1.00 73.25 100 GLY A O 1
ATOM 781 N N . ALA A 1 101 ? 21.157 0.005 15.900 1.00 71.19 101 ALA A N 1
ATOM 782 C CA . ALA A 1 101 ? 20.974 -0.334 14.478 1.00 71.19 101 ALA A CA 1
ATOM 783 C C . ALA A 1 101 ? 19.501 -0.580 14.081 1.00 71.19 101 ALA A C 1
ATOM 785 O O . ALA A 1 101 ? 19.091 -0.228 12.975 1.00 71.19 101 ALA A O 1
ATOM 786 N N . LEU A 1 102 ? 18.684 -1.094 15.010 1.00 66.62 102 LEU A N 1
ATOM 787 C CA . LEU A 1 102 ? 17.239 -1.268 14.824 1.00 66.62 102 LEU A CA 1
ATOM 788 C C . LEU A 1 102 ? 16.495 0.070 14.688 1.00 66.62 102 LEU A C 1
ATOM 790 O O . LEU A 1 102 ? 15.575 0.177 13.882 1.00 66.62 102 LEU A O 1
ATOM 794 N N . GLY A 1 103 ? 16.919 1.112 15.410 1.00 69.38 103 GLY A N 1
ATOM 795 C CA . GLY A 1 103 ? 16.343 2.456 15.281 1.00 69.38 103 GLY A CA 1
ATOM 796 C C . GLY A 1 103 ? 16.674 3.118 13.938 1.00 69.38 103 GLY A C 1
ATOM 797 O O . GLY A 1 103 ? 15.844 3.830 13.372 1.00 69.38 103 GLY A O 1
ATOM 798 N N . GLY A 1 104 ? 17.864 2.840 13.390 1.00 76.94 104 GLY A N 1
ATOM 799 C CA . GLY A 1 104 ? 18.259 3.282 12.049 1.00 76.94 104 GLY A CA 1
ATOM 800 C C . GLY A 1 104 ? 17.424 2.625 10.947 1.00 76.94 104 GLY A C 1
ATOM 801 O O . GLY A 1 104 ? 16.867 3.325 10.102 1.00 76.94 104 GLY A O 1
ATOM 802 N N . ALA A 1 105 ? 17.267 1.298 11.002 1.00 79.31 105 ALA A N 1
ATOM 803 C CA . ALA A 1 105 ? 16.418 0.552 10.071 1.00 79.31 105 ALA A CA 1
ATOM 804 C C . ALA A 1 105 ? 14.941 0.988 10.150 1.00 79.31 105 ALA A C 1
ATOM 806 O O . ALA A 1 105 ? 14.304 1.189 9.116 1.00 79.31 105 ALA A O 1
ATOM 807 N N . ALA A 1 106 ? 14.420 1.241 11.357 1.00 80.12 106 ALA A N 1
ATOM 808 C CA . ALA A 1 106 ? 13.069 1.768 11.547 1.00 80.12 106 ALA A CA 1
ATOM 809 C C . ALA A 1 106 ? 12.882 3.155 10.907 1.00 80.12 106 ALA A C 1
ATOM 811 O O . ALA A 1 106 ? 11.847 3.416 10.298 1.00 80.12 106 ALA A O 1
ATOM 812 N N . LYS A 1 107 ? 13.889 4.040 10.974 1.00 82.06 107 LYS A N 1
ATOM 813 C CA . LYS A 1 107 ? 13.829 5.360 10.323 1.00 82.06 107 LYS A CA 1
ATOM 814 C C . LYS A 1 107 ? 13.760 5.244 8.795 1.00 82.06 107 LYS A C 1
ATOM 816 O O . LYS A 1 107 ? 13.007 5.990 8.177 1.00 82.06 107 LYS A O 1
ATOM 821 N N . VAL A 1 108 ? 14.483 4.298 8.191 1.00 87.25 108 VAL A N 1
ATOM 822 C CA . VAL A 1 108 ? 14.346 3.992 6.752 1.00 87.25 108 VAL A CA 1
ATOM 823 C C . VAL A 1 108 ? 12.935 3.480 6.442 1.00 87.25 108 VAL A C 1
ATOM 825 O O . VAL A 1 108 ? 12.324 3.929 5.472 1.00 87.25 108 VAL A O 1
ATOM 828 N N . GLY A 1 109 ? 12.380 2.628 7.309 1.00 85.75 109 GLY A N 1
ATOM 829 C CA . GLY A 1 109 ? 10.992 2.165 7.219 1.00 85.75 109 GLY A CA 1
ATOM 830 C C . GLY A 1 109 ? 9.969 3.307 7.209 1.00 85.75 109 GLY A C 1
ATOM 831 O O . GLY A 1 109 ? 9.046 3.285 6.398 1.00 85.75 109 GLY A O 1
ATOM 832 N N . ILE A 1 110 ? 10.166 4.351 8.026 1.00 88.25 110 ILE A N 1
ATOM 833 C CA . ILE A 1 110 ? 9.300 5.547 8.040 1.00 88.25 110 ILE A CA 1
ATOM 834 C C . ILE A 1 110 ? 9.266 6.221 6.668 1.00 88.25 110 ILE A C 1
ATOM 836 O O . ILE A 1 110 ? 8.186 6.503 6.150 1.00 88.25 110 ILE A O 1
ATOM 840 N N . TYR A 1 111 ? 10.432 6.470 6.067 1.00 90.50 111 TYR A N 1
ATOM 841 C CA . TYR A 1 111 ? 10.496 7.100 4.747 1.00 90.50 111 TYR A CA 1
ATOM 842 C C . TYR A 1 111 ? 9.820 6.239 3.683 1.00 90.50 111 TYR A C 1
ATOM 844 O O . TYR A 1 111 ? 9.063 6.755 2.861 1.00 90.50 111 TYR A O 1
ATOM 852 N N . PHE A 1 112 ? 10.032 4.923 3.739 1.00 90.06 112 PHE A N 1
ATOM 853 C CA . PHE A 1 112 ? 9.393 3.987 2.822 1.00 90.06 112 PHE A CA 1
ATOM 854 C C . PHE A 1 112 ? 7.861 4.041 2.921 1.00 90.06 112 PHE A C 1
ATOM 856 O O . PHE A 1 112 ? 7.161 4.091 1.906 1.00 90.06 112 PHE A O 1
ATOM 863 N N . LEU A 1 113 ? 7.335 4.107 4.147 1.00 88.50 113 LEU A N 1
ATOM 864 C CA . LEU A 1 113 ? 5.901 4.228 4.399 1.00 88.50 113 LEU A CA 1
ATOM 865 C C . LEU A 1 113 ? 5.340 5.570 3.935 1.00 88.50 113 LEU A C 1
ATOM 867 O O . LEU A 1 113 ? 4.288 5.593 3.302 1.00 88.50 113 LEU A O 1
ATOM 871 N N . MET A 1 114 ? 6.039 6.678 4.187 1.00 92.06 114 MET A N 1
ATOM 872 C CA . MET A 1 114 ? 5.605 8.003 3.731 1.00 92.06 114 MET A CA 1
ATOM 873 C C . MET A 1 114 ? 5.495 8.071 2.205 1.00 92.06 114 MET A C 1
ATOM 875 O O . MET A 1 114 ? 4.489 8.557 1.687 1.00 92.06 114 MET A O 1
ATOM 879 N N . VAL A 1 115 ? 6.485 7.535 1.484 1.00 92.06 115 VAL A N 1
ATOM 880 C CA . V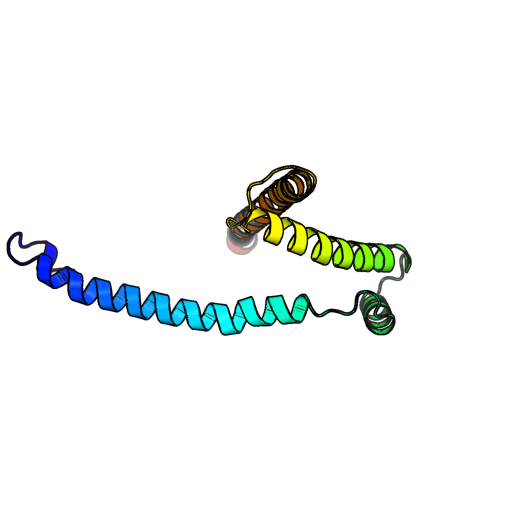AL A 1 115 ? 6.464 7.487 0.014 1.00 92.06 115 VAL A CA 1
ATOM 881 C C . VAL A 1 115 ? 5.330 6.591 -0.486 1.00 92.06 115 VAL A C 1
ATOM 883 O O . VAL A 1 115 ? 4.567 6.998 -1.360 1.00 92.06 115 VAL A O 1
ATOM 886 N N . THR A 1 116 ? 5.170 5.399 0.095 1.00 88.06 116 THR A N 1
ATOM 887 C CA . THR A 1 116 ? 4.147 4.432 -0.337 1.00 88.06 116 THR A CA 1
ATOM 888 C C . THR A 1 116 ? 2.731 4.951 -0.088 1.00 88.06 116 THR A C 1
ATOM 890 O O . THR A 1 116 ? 1.878 4.888 -0.976 1.00 88.06 116 THR A O 1
ATOM 893 N N . PHE A 1 117 ? 2.470 5.510 1.095 1.00 88.19 117 PHE A N 1
ATOM 894 C CA . PHE A 1 117 ? 1.175 6.115 1.394 1.00 88.19 117 PHE A CA 1
ATOM 895 C C . PHE A 1 117 ? 0.917 7.339 0.514 1.00 88.19 117 PHE A C 1
ATOM 897 O O . PHE A 1 117 ? -0.174 7.452 -0.041 1.00 88.19 117 PHE A O 1
ATOM 904 N N . GLY A 1 118 ? 1.918 8.201 0.303 1.00 92.06 118 GLY A N 1
ATOM 905 C CA . GLY A 1 118 ? 1.813 9.344 -0.608 1.00 92.06 118 GLY A CA 1
ATOM 906 C C . GLY A 1 118 ? 1.451 8.932 -2.038 1.00 92.06 118 GLY A C 1
ATOM 907 O O . GLY A 1 118 ? 0.531 9.501 -2.628 1.00 92.06 118 GLY A O 1
ATOM 908 N N . ALA A 1 119 ? 2.101 7.892 -2.566 1.00 91.25 119 ALA A N 1
ATOM 909 C CA . ALA A 1 119 ? 1.791 7.338 -3.881 1.00 91.25 119 ALA A CA 1
ATOM 910 C C . ALA A 1 119 ? 0.368 6.756 -3.944 1.00 91.25 119 ALA A C 1
ATOM 912 O O . ALA A 1 119 ? -0.367 7.034 -4.890 1.00 91.25 119 ALA A O 1
ATOM 913 N N . SER A 1 120 ? -0.053 6.003 -2.922 1.00 87.62 120 SER A N 1
ATOM 914 C CA . SER A 1 120 ? -1.401 5.420 -2.847 1.00 87.62 120 SER A CA 1
ATOM 915 C C . SER A 1 120 ? -2.497 6.494 -2.837 1.00 87.62 120 SER A C 1
ATOM 917 O O . SER A 1 120 ? -3.454 6.423 -3.614 1.00 87.62 120 SER A O 1
ATOM 919 N N . PHE A 1 121 ? -2.326 7.552 -2.035 1.00 88.12 121 PHE A N 1
ATOM 920 C CA . PHE A 1 121 ? -3.239 8.696 -2.059 1.00 88.12 121 PHE A CA 1
ATOM 921 C C . PHE A 1 121 ? -3.239 9.382 -3.433 1.00 88.12 121 PHE A C 1
ATOM 923 O O . PHE A 1 121 ? -4.315 9.628 -3.988 1.00 88.12 121 PHE A O 1
ATOM 930 N N . GLY A 1 122 ? -2.060 9.607 -4.023 1.00 89.94 122 GLY A N 1
ATOM 931 C CA . GLY A 1 122 ? -1.905 10.191 -5.357 1.00 89.94 122 GLY A CA 1
ATOM 932 C C . GLY A 1 122 ? -2.634 9.410 -6.455 1.00 89.94 122 GLY A C 1
ATOM 933 O O . GLY A 1 122 ? -3.334 10.017 -7.266 1.00 89.94 122 GLY A O 1
ATOM 934 N N . TYR A 1 123 ? -2.571 8.075 -6.439 1.00 88.62 123 TYR A N 1
ATOM 935 C CA . TYR A 1 123 ? -3.268 7.227 -7.413 1.00 88.62 123 TYR A CA 1
ATOM 936 C C . TYR A 1 123 ? -4.785 7.416 -7.391 1.00 88.62 123 TYR A C 1
ATOM 938 O O . TYR A 1 123 ? -5.422 7.485 -8.445 1.00 88.62 123 TYR A O 1
ATOM 946 N N . THR A 1 124 ? -5.384 7.550 -6.207 1.00 89.62 124 THR A N 1
ATOM 947 C CA . THR A 1 124 ? -6.836 7.769 -6.108 1.00 89.62 124 THR A CA 1
ATOM 948 C C . THR A 1 124 ? -7.250 9.144 -6.632 1.00 89.62 124 THR A C 1
ATOM 950 O O . THR A 1 124 ? -8.267 9.261 -7.321 1.00 89.62 124 THR A O 1
ATOM 953 N N . VAL A 1 125 ? -6.448 10.180 -6.360 1.00 92.50 125 VAL A N 1
ATOM 954 C CA . VAL A 1 125 ? -6.686 11.537 -6.871 1.00 92.50 125 VAL A CA 1
ATOM 955 C C . VAL A 1 125 ? -6.523 11.561 -8.387 1.00 92.50 125 VAL A C 1
ATOM 957 O O . VAL A 1 125 ? -7.395 12.084 -9.080 1.00 92.50 125 VAL A O 1
ATOM 960 N N . MET A 1 126 ? -5.472 10.929 -8.913 1.00 94.19 126 MET A N 1
ATOM 961 C CA . MET A 1 126 ? -5.231 10.818 -10.350 1.00 94.19 126 MET A CA 1
ATOM 962 C C . MET A 1 126 ? -6.374 10.088 -11.056 1.00 94.19 126 MET A C 1
ATOM 964 O O . MET A 1 126 ? -6.846 10.564 -12.083 1.00 94.19 126 MET A O 1
ATOM 968 N N . SER A 1 127 ? -6.868 8.979 -10.496 1.00 94.94 127 SER A N 1
ATOM 969 C CA . SER A 1 127 ? -8.010 8.245 -11.055 1.00 94.94 127 SER A CA 1
ATOM 970 C C . SER A 1 127 ? -9.254 9.134 -11.164 1.00 94.94 127 SER A C 1
ATOM 972 O O . SER A 1 127 ? -9.902 9.178 -12.210 1.00 94.94 127 SER A O 1
ATOM 974 N N . ARG A 1 128 ? -9.552 9.913 -10.118 1.00 94.69 128 ARG A N 1
ATOM 975 C CA . ARG A 1 128 ? -10.697 10.835 -10.112 1.00 94.69 128 ARG A CA 1
ATOM 976 C C . ARG A 1 128 ? -10.515 12.004 -11.082 1.00 94.69 128 ARG A C 1
ATOM 978 O O . ARG A 1 128 ? -11.460 12.341 -11.790 1.00 94.69 128 ARG A O 1
ATOM 985 N N . MET A 1 129 ? -9.321 12.593 -11.149 1.00 95.88 129 MET A N 1
ATOM 986 C CA . MET A 1 129 ? -9.018 13.665 -12.105 1.00 95.88 129 MET A CA 1
ATOM 987 C C . MET A 1 129 ? -9.057 13.164 -13.549 1.00 95.88 129 MET A C 1
ATOM 989 O O . MET A 1 129 ? -9.631 13.826 -14.405 1.00 95.88 129 MET A O 1
ATOM 993 N N . SER A 1 130 ? -8.533 11.967 -13.810 1.00 94.69 130 SER A N 1
ATOM 994 C CA . SER A 1 130 ? -8.571 11.328 -15.127 1.00 94.69 130 SER A CA 1
ATOM 995 C C . SER A 1 130 ? -10.008 11.087 -15.598 1.00 94.69 130 SER A C 1
ATOM 997 O O . SER A 1 130 ? -10.362 11.452 -16.718 1.00 94.69 130 SER A O 1
ATOM 999 N N . LEU A 1 131 ? -10.880 10.577 -14.718 1.00 95.56 131 LEU A N 1
ATOM 1000 C CA . LEU A 1 131 ? -12.304 10.420 -15.030 1.00 95.56 131 LEU A CA 1
ATOM 1001 C C . LEU A 1 131 ? -12.986 11.760 -15.325 1.00 95.56 131 LEU A C 1
ATOM 1003 O O . LEU A 1 131 ? -13.786 11.844 -16.256 1.00 95.56 131 LEU A O 1
ATOM 1007 N N . LEU A 1 132 ? -12.676 12.806 -14.556 1.00 96.25 132 LEU A N 1
ATOM 1008 C CA . LEU A 1 132 ? -13.224 14.142 -14.782 1.00 96.25 132 LEU A CA 1
ATOM 1009 C C . LEU A 1 132 ? -12.775 14.710 -16.133 1.00 96.25 132 LEU A C 1
ATOM 1011 O O . LEU A 1 132 ? -13.614 15.183 -16.894 1.00 96.25 132 LEU A O 1
ATOM 1015 N N . ILE A 1 133 ? -11.488 14.594 -16.465 1.00 94.56 133 ILE A N 1
ATOM 1016 C CA . ILE A 1 133 ? -10.951 15.006 -17.768 1.00 94.56 133 ILE A CA 1
ATOM 1017 C C . ILE A 1 133 ? -11.639 14.231 -18.895 1.00 94.56 133 ILE A C 1
ATOM 1019 O O . ILE A 1 133 ? -12.089 14.847 -19.856 1.00 94.56 133 ILE A O 1
ATOM 1023 N N . GLY A 1 134 ? -11.803 12.913 -18.756 1.00 95.25 134 GLY A N 1
ATOM 1024 C CA . GLY A 1 134 ? -12.522 12.096 -19.737 1.00 95.25 134 GLY A CA 1
ATOM 1025 C C . GLY A 1 134 ? -13.975 12.545 -19.937 1.00 95.25 134 GLY A C 1
ATOM 1026 O O . GLY A 1 134 ? -14.461 12.594 -21.064 1.00 95.25 134 GLY A O 1
ATOM 1027 N N . ARG A 1 135 ? -14.667 12.946 -18.862 1.00 95.69 135 ARG A N 1
ATOM 1028 C CA . ARG A 1 135 ? -16.029 13.501 -18.953 1.00 95.69 135 ARG A CA 1
ATOM 1029 C C . ARG A 1 135 ? -16.068 14.888 -19.594 1.00 95.69 135 ARG A C 1
ATOM 1031 O O . ARG A 1 135 ? -17.010 15.164 -20.332 1.00 95.69 135 ARG A O 1
ATOM 1038 N N . LEU A 1 136 ? -15.070 15.737 -19.352 1.00 94.50 136 LEU A N 1
ATOM 1039 C CA . LEU A 1 136 ? -14.961 17.046 -20.006 1.00 94.50 136 LEU A CA 1
ATOM 1040 C C . LEU A 1 136 ? -14.625 16.916 -21.496 1.00 94.50 136 LEU A C 1
ATOM 1042 O O . LEU A 1 136 ? -15.205 17.643 -22.296 1.00 94.50 136 LEU A O 1
ATOM 1046 N N . TYR A 1 137 ? -13.761 15.971 -21.875 1.00 94.12 137 TYR A N 1
ATOM 1047 C CA . TYR A 1 137 ? -13.475 15.663 -23.280 1.00 94.12 137 TYR A CA 1
ATOM 1048 C C . TYR A 1 137 ? -14.731 15.214 -24.024 1.00 94.12 137 TYR A C 1
ATOM 1050 O O . TYR A 1 137 ? -15.028 15.744 -25.087 1.00 94.12 137 TYR A O 1
ATOM 1058 N N . PHE A 1 138 ? -15.517 14.315 -23.428 1.00 93.38 138 PHE A N 1
ATOM 1059 C CA . PHE A 1 138 ? -16.804 13.908 -23.993 1.00 93.38 138 PHE A CA 1
ATOM 1060 C C . PHE A 1 138 ? -17.767 15.096 -24.159 1.00 93.38 138 PHE A C 1
ATOM 1062 O O . PHE A 1 138 ? -18.404 15.258 -25.197 1.00 93.38 138 PHE A O 1
ATOM 1069 N N . LEU A 1 139 ? -17.880 15.954 -23.140 1.00 94.12 139 LEU A N 1
ATOM 1070 C CA . LEU A 1 139 ? -18.818 17.076 -23.176 1.00 94.12 139 LEU A CA 1
ATOM 1071 C C . LEU A 1 139 ? -18.409 18.142 -24.201 1.00 94.12 139 LEU A C 1
ATOM 1073 O O . LEU A 1 139 ? -19.248 18.621 -24.959 1.00 94.12 139 LEU A O 1
ATOM 1077 N N . PHE A 1 140 ? -17.138 18.542 -24.216 1.00 92.31 140 PHE A N 1
ATOM 1078 C CA . PHE A 1 140 ? -16.669 19.635 -25.066 1.00 92.31 140 PHE A CA 1
ATOM 1079 C C . PHE A 1 140 ? -16.279 19.186 -26.476 1.00 92.31 140 PHE A C 1
ATOM 1081 O O . PHE A 1 140 ? -16.411 19.983 -27.404 1.00 92.31 140 PHE A O 1
ATOM 1088 N N . GLY A 1 141 ? -15.821 17.944 -26.636 1.00 90.44 141 GLY A N 1
ATOM 1089 C CA . GLY A 1 141 ? -15.486 17.342 -27.922 1.00 90.44 141 GLY A CA 1
ATOM 1090 C C . GLY A 1 141 ? -16.698 16.696 -28.579 1.00 90.44 141 GLY A C 1
ATOM 1091 O O . GLY A 1 141 ? -17.283 17.275 -29.487 1.00 90.44 141 GLY A O 1
ATOM 1092 N N . ASP A 1 142 ? -17.118 15.531 -28.085 1.00 87.06 142 ASP A N 1
ATOM 1093 C CA . ASP A 1 142 ? -18.141 14.709 -28.751 1.00 87.06 142 ASP A CA 1
ATOM 1094 C C . ASP A 1 142 ? -19.541 15.341 -28.746 1.00 87.06 142 ASP A C 1
ATOM 1096 O O . ASP A 1 142 ? -20.304 15.188 -29.700 1.00 87.06 142 ASP A O 1
ATOM 1100 N N . TRP A 1 143 ? -19.916 16.033 -27.665 1.00 91.81 143 TRP A N 1
ATOM 1101 C CA . TRP A 1 143 ? -21.250 16.625 -27.555 1.00 91.81 143 TRP A CA 1
ATOM 1102 C C . TRP A 1 143 ? -21.298 18.044 -28.136 1.00 91.81 143 TRP A C 1
ATOM 1104 O O . TRP A 1 143 ? -22.102 18.323 -29.027 1.00 91.81 143 TRP A O 1
ATOM 1114 N N . LEU A 1 144 ? -20.419 18.938 -27.669 1.00 89.44 144 LEU A N 1
ATOM 1115 C CA . LEU A 1 144 ? -20.456 20.363 -28.019 1.00 89.44 144 LEU A CA 1
ATOM 1116 C C . LEU A 1 144 ? -19.554 20.752 -29.207 1.00 89.44 144 LEU A C 1
ATOM 1118 O O . LEU A 1 144 ? -19.698 21.860 -29.718 1.00 89.44 144 LEU A O 1
ATOM 1122 N N . HIS A 1 145 ? -18.660 19.865 -29.664 1.00 87.81 145 HIS A N 1
ATOM 1123 C CA . HIS A 1 145 ? -17.761 20.067 -30.815 1.00 87.81 145 HIS A CA 1
ATOM 1124 C C . HIS A 1 145 ? -16.891 21.341 -30.758 1.00 87.81 145 HIS A C 1
ATOM 1126 O O . HIS A 1 145 ? -16.466 21.858 -31.792 1.00 87.81 145 HIS A O 1
ATOM 1132 N N . LEU A 1 146 ? -16.609 21.865 -29.561 1.00 86.50 146 LEU A N 1
ATOM 1133 C CA . LEU A 1 146 ? -15.776 23.062 -29.369 1.00 86.50 146 LEU A CA 1
ATOM 1134 C C . LEU A 1 146 ? -14.278 22.761 -29.444 1.00 86.50 146 LEU A C 1
ATOM 1136 O O . LEU A 1 146 ? -13.478 23.647 -29.740 1.00 86.50 146 LEU A O 1
ATOM 1140 N N . ILE A 1 147 ? -13.905 21.521 -29.154 1.00 81.44 147 ILE A N 1
ATOM 1141 C CA . ILE A 1 147 ? -12.539 21.009 -29.227 1.00 81.44 147 ILE A CA 1
ATOM 1142 C C . ILE A 1 147 ? -12.558 19.736 -30.076 1.00 81.44 147 ILE A C 1
ATOM 1144 O O . ILE A 1 147 ? -13.525 18.982 -30.028 1.00 81.44 147 ILE A O 1
ATOM 1148 N N . LYS A 1 148 ? -11.530 19.536 -30.901 1.00 64.19 148 LYS A N 1
ATOM 1149 C CA . LYS A 1 148 ? -11.338 18.295 -31.664 1.00 64.19 148 LYS A CA 1
ATOM 1150 C C . LYS A 1 148 ? -10.483 17.317 -30.880 1.00 64.19 148 LYS A C 1
ATOM 1152 O O . LYS A 1 148 ? -9.527 17.796 -30.229 1.00 64.19 148 LYS A O 1
#

Radius of gyration: 24.55 Å; Cα contacts (8 Å, |Δi|>4): 61; chains: 1; bounding box: 58×40×57 Å